Protein AF-A0A6G1ZWY7-F1 (afdb_monomer_lite)

Sequence (158 aa):
MNMLIIELLDDQIRRVWMNGSYCLFGRFFITFFSTYMRREVTVVLDFIKDDKEKIGDNLRKIRERKKLTQEKLAQIMDVDPQTVYRMESGKYSAETFLAAIYALKVDFEEVLPSRYKHLNEKKNKKDEVIYEIEQLPESKQKFVWDTASVAVDYIKAK

Structure (mmCIF, N/CA/C/O backbone):
data_AF-A0A6G1ZWY7-F1
#
_entry.id   AF-A0A6G1ZWY7-F1
#
loop_
_atom_site.group_PDB
_atom_site.id
_atom_site.type_symbol
_atom_site.label_atom_id
_atom_site.label_alt_id
_atom_site.label_comp_id
_atom_site.label_asym_id
_atom_site.label_entity_id
_atom_site.label_seq_id
_atom_site.pdbx_PDB_ins_code
_atom_site.Cartn_x
_atom_site.Cartn_y
_atom_site.Cartn_z
_atom_site.occupancy
_atom_site.B_iso_or_equiv
_atom_site.auth_seq_id
_atom_site.auth_comp_id
_atom_site.auth_asym_id
_atom_site.auth_atom_id
_atom_site.pdbx_PDB_model_num
ATOM 1 N N . MET A 1 1 ? -12.142 -2.028 -15.615 1.00 42.69 1 MET A N 1
ATOM 2 C CA . MET A 1 1 ? -10.812 -2.663 -15.519 1.00 42.69 1 MET A CA 1
ATOM 3 C C . MET A 1 1 ? -10.621 -3.204 -14.102 1.00 42.69 1 MET A C 1
ATOM 5 O O . MET A 1 1 ? -9.720 -2.769 -13.415 1.00 42.69 1 MET A O 1
ATOM 9 N N . ASN A 1 2 ? -11.535 -4.063 -13.622 1.00 41.28 2 ASN A N 1
ATOM 10 C CA . ASN A 1 2 ? -11.512 -4.508 -12.219 1.00 41.28 2 ASN A CA 1
ATOM 11 C C . ASN A 1 2 ? -12.224 -5.863 -11.980 1.00 41.28 2 ASN A C 1
ATOM 13 O O . ASN A 1 2 ? -12.953 -6.053 -11.018 1.00 41.28 2 ASN A O 1
ATOM 17 N N . MET A 1 3 ? -12.075 -6.801 -12.920 1.00 26.58 3 MET A N 1
ATOM 18 C CA . MET A 1 3 ? -12.634 -8.166 -12.801 1.00 26.58 3 MET A CA 1
ATOM 19 C C . MET A 1 3 ? -11.826 -9.174 -13.633 1.00 26.58 3 MET A C 1
ATOM 21 O O . MET A 1 3 ? -11.591 -10.297 -13.212 1.00 26.58 3 MET A O 1
ATOM 25 N N . LEU A 1 4 ? -11.266 -8.714 -14.757 1.00 38.34 4 LEU A N 1
ATOM 26 C CA . LEU A 1 4 ? -10.483 -9.538 -15.683 1.00 38.34 4 LEU A CA 1
ATOM 27 C C . LEU A 1 4 ? -9.104 -9.980 -15.169 1.00 38.34 4 LEU A C 1
ATOM 29 O O . LEU A 1 4 ? -8.615 -11.005 -15.620 1.00 38.34 4 LEU A O 1
ATOM 33 N N . ILE A 1 5 ? -8.465 -9.258 -14.242 1.00 41.62 5 ILE A N 1
ATOM 34 C CA . ILE A 1 5 ? -7.089 -9.592 -13.815 1.00 41.62 5 ILE A CA 1
ATOM 35 C C . ILE A 1 5 ? -7.066 -10.749 -12.800 1.00 41.62 5 ILE A C 1
ATOM 37 O O . ILE A 1 5 ? -6.140 -11.554 -12.819 1.00 41.62 5 ILE A O 1
ATOM 41 N N . ILE A 1 6 ? -8.104 -10.894 -11.968 1.00 40.09 6 ILE A N 1
ATOM 42 C CA . ILE A 1 6 ? -8.201 -12.010 -11.010 1.00 40.09 6 ILE A CA 1
ATOM 43 C C . ILE A 1 6 ? -8.736 -13.273 -11.700 1.00 40.09 6 ILE A C 1
ATOM 45 O O . ILE A 1 6 ? -8.212 -14.357 -11.456 1.00 40.09 6 ILE A O 1
ATOM 49 N N . GLU A 1 7 ? -9.685 -13.146 -12.637 1.00 39.34 7 GLU A N 1
ATOM 50 C CA . GLU A 1 7 ? -10.141 -14.290 -13.441 1.00 39.34 7 GLU A CA 1
ATOM 51 C C . GLU A 1 7 ? -9.046 -14.809 -14.385 1.00 39.34 7 GLU A C 1
ATOM 53 O O . GLU A 1 7 ? -8.885 -16.018 -14.500 1.00 39.34 7 GLU A O 1
ATOM 58 N N . LEU A 1 8 ? -8.210 -13.944 -14.978 1.00 42.62 8 LEU A N 1
ATOM 59 C CA . LEU A 1 8 ? -7.068 -14.394 -15.791 1.00 42.62 8 LEU A CA 1
ATOM 60 C C . LEU A 1 8 ? -5.977 -15.095 -14.971 1.00 42.62 8 LEU A C 1
ATOM 62 O O . LEU A 1 8 ? -5.315 -15.985 -15.509 1.00 42.62 8 LEU A O 1
ATOM 66 N N . LEU A 1 9 ? -5.793 -14.741 -13.693 1.00 40.62 9 LEU A N 1
ATOM 67 C CA . LEU A 1 9 ? -4.872 -15.471 -12.821 1.00 40.62 9 LEU A CA 1
ATOM 68 C C . LEU A 1 9 ? -5.441 -16.838 -12.415 1.00 40.62 9 LEU A C 1
ATOM 70 O O . LEU A 1 9 ? -4.703 -17.818 -12.456 1.00 40.62 9 LEU A O 1
ATOM 74 N N . ASP A 1 10 ? -6.734 -16.944 -12.091 1.00 43.75 10 ASP A N 1
ATOM 75 C CA . ASP A 1 10 ? -7.320 -18.218 -11.645 1.00 43.75 10 ASP A CA 1
ATOM 76 C C . ASP A 1 10 ? -7.505 -19.216 -12.811 1.00 43.75 10 ASP A C 1
ATOM 78 O O . ASP A 1 10 ? -7.266 -20.413 -12.644 1.00 43.75 10 ASP A O 1
ATOM 82 N N . ASP A 1 11 ? -7.809 -18.746 -14.029 1.00 40.44 11 ASP A N 1
ATOM 83 C CA . ASP A 1 11 ? -8.013 -19.610 -15.206 1.00 40.44 11 ASP A CA 1
ATOM 84 C C . ASP A 1 11 ? -6.715 -20.122 -15.845 1.00 40.44 11 ASP A C 1
ATOM 86 O O . ASP A 1 11 ? -6.691 -21.211 -16.429 1.00 40.44 11 ASP A O 1
ATOM 90 N N . GLN A 1 12 ? -5.625 -19.353 -15.761 1.00 46.00 12 GLN A N 1
ATOM 91 C CA . GLN A 1 12 ? -4.298 -19.800 -16.203 1.00 46.00 12 GLN A CA 1
ATOM 92 C C . GLN A 1 12 ? -3.697 -20.780 -15.184 1.00 46.00 12 GLN A C 1
ATOM 94 O O . GLN A 1 12 ? -3.094 -21.779 -15.572 1.00 46.00 12 GLN A O 1
ATOM 99 N N . ILE A 1 13 ? -3.935 -20.563 -13.884 1.00 45.50 13 ILE A N 1
ATOM 100 C CA . ILE A 1 13 ? -3.476 -21.460 -12.814 1.00 45.50 13 ILE A CA 1
ATOM 101 C C . ILE A 1 13 ? -4.283 -22.774 -12.800 1.00 45.50 13 ILE A C 1
ATOM 103 O O . ILE A 1 13 ? -3.687 -23.848 -12.688 1.00 45.50 13 ILE A O 1
ATOM 107 N N . ARG A 1 14 ? -5.611 -22.736 -13.006 1.00 40.28 14 ARG A N 1
ATOM 108 C CA . ARG A 1 14 ? -6.461 -23.946 -13.079 1.00 40.28 14 ARG A CA 1
ATOM 109 C C . ARG A 1 14 ? -6.236 -24.776 -14.343 1.00 40.28 14 ARG A C 1
ATOM 111 O O . ARG A 1 14 ? -6.227 -26.005 -14.252 1.00 40.28 14 ARG A O 1
ATOM 118 N N . ARG A 1 15 ? -6.011 -24.152 -15.511 1.00 42.62 15 ARG A N 1
ATOM 119 C CA . ARG A 1 15 ? -5.737 -24.889 -16.765 1.00 42.62 15 ARG A CA 1
ATOM 120 C C . ARG A 1 15 ? -4.397 -25.619 -16.763 1.00 42.62 15 ARG A C 1
ATOM 122 O O . ARG A 1 15 ? -4.288 -26.660 -17.403 1.00 42.62 15 ARG A O 1
ATOM 129 N N . VAL A 1 16 ? -3.415 -25.130 -16.008 1.00 48.97 16 VAL A N 1
ATOM 130 C CA . VAL A 1 16 ? -2.118 -25.803 -15.825 1.00 48.97 16 VAL A CA 1
ATOM 131 C C . VAL A 1 16 ? -2.213 -26.998 -14.860 1.00 48.97 16 VAL A C 1
ATOM 133 O O . VAL A 1 16 ? -1.407 -27.920 -14.957 1.00 48.97 16 VAL A O 1
ATOM 136 N N . TRP A 1 17 ? -3.208 -27.033 -13.965 1.00 43.16 17 TRP A N 1
ATOM 137 C CA . TRP A 1 17 ? -3.338 -28.073 -12.933 1.00 43.16 17 TRP A CA 1
ATOM 138 C C . TRP A 1 17 ? -4.285 -29.238 -13.274 1.00 43.16 17 TRP A C 1
ATOM 140 O O . TRP A 1 17 ? -4.132 -30.313 -12.699 1.00 43.16 17 TRP A O 1
ATOM 150 N N . MET A 1 18 ? -5.250 -29.067 -14.187 1.00 36.53 18 MET A N 1
ATOM 151 C CA . MET A 1 18 ? -6.346 -30.042 -14.369 1.00 36.53 18 MET A CA 1
ATOM 152 C C . MET A 1 18 ? -6.173 -31.057 -15.514 1.00 36.53 18 MET A C 1
ATOM 154 O O . MET A 1 18 ? -6.911 -32.035 -15.544 1.00 36.53 18 MET A O 1
ATOM 158 N N . ASN A 1 19 ? -5.204 -30.901 -16.424 1.00 38.88 19 ASN A N 1
ATOM 159 C CA . ASN A 1 19 ? -4.974 -31.864 -17.512 1.00 38.88 19 ASN A CA 1
ATOM 160 C C . ASN A 1 19 ? -3.556 -32.429 -17.435 1.00 38.88 19 ASN A C 1
ATOM 162 O O . ASN A 1 19 ? -2.584 -31.802 -17.850 1.00 38.88 19 ASN A O 1
ATOM 166 N N . GLY A 1 20 ? -3.460 -33.612 -16.830 1.00 50.50 20 GLY A N 1
ATOM 167 C CA . GLY A 1 20 ? -2.211 -34.285 -16.513 1.00 50.50 20 GLY A CA 1
ATOM 168 C C . GLY A 1 20 ? -1.302 -34.594 -17.706 1.00 50.50 20 GLY A C 1
ATOM 169 O O . GLY A 1 20 ? -1.725 -34.622 -18.861 1.00 50.50 20 GLY A O 1
ATOM 170 N N . SER A 1 21 ? -0.061 -34.942 -17.339 1.00 47.09 21 SER A N 1
ATOM 171 C CA . SER A 1 21 ? 1.045 -35.492 -18.152 1.00 47.09 21 SER A CA 1
ATOM 172 C C . SER A 1 21 ? 2.241 -34.569 -18.410 1.00 47.09 21 SER A C 1
ATOM 174 O O . SER A 1 21 ? 2.770 -34.573 -19.510 1.00 47.09 21 SER A O 1
ATOM 176 N N . TYR A 1 22 ? 2.763 -33.861 -17.398 1.00 45.16 22 TYR A N 1
ATOM 177 C CA . TYR A 1 22 ? 4.132 -33.307 -17.478 1.00 45.16 22 TYR A CA 1
ATOM 178 C C . TYR A 1 22 ? 4.924 -33.472 -16.175 1.00 45.16 22 TYR A C 1
ATOM 180 O O . TYR A 1 22 ? 5.527 -32.538 -15.642 1.00 45.16 22 TYR A O 1
ATOM 188 N N . CYS A 1 23 ? 4.986 -34.700 -15.664 1.00 46.22 23 CYS A N 1
ATOM 189 C CA . CYS A 1 23 ? 6.065 -35.094 -14.766 1.00 46.22 23 CYS A CA 1
ATOM 190 C C . CYS A 1 23 ? 7.333 -35.252 -15.616 1.00 46.22 23 CYS A C 1
ATOM 192 O O . CYS A 1 23 ? 7.496 -36.297 -16.228 1.00 46.22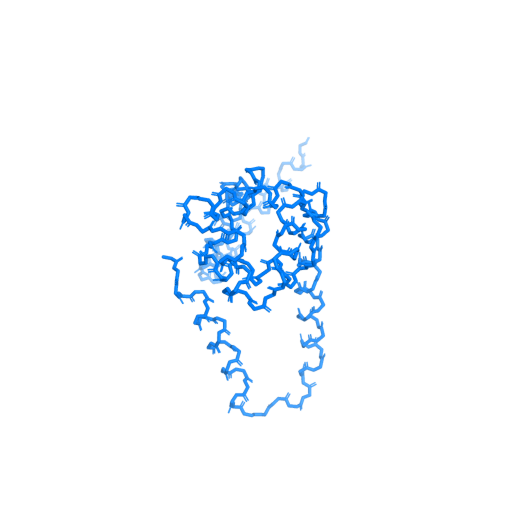 23 CYS A O 1
ATOM 194 N N . LEU A 1 24 ? 8.149 -34.191 -15.736 1.00 40.69 24 LEU A N 1
ATOM 195 C CA . LEU A 1 24 ? 9.630 -34.200 -15.847 1.00 40.69 24 LEU A CA 1
ATOM 196 C C . LEU A 1 24 ? 10.211 -32.840 -16.309 1.00 40.69 24 LEU A C 1
ATOM 198 O O . LEU A 1 24 ? 11.348 -32.539 -15.963 1.00 40.69 24 LEU A O 1
ATOM 202 N N . PHE A 1 25 ? 9.432 -31.959 -16.958 1.00 40.56 25 PHE A N 1
ATOM 203 C CA . PHE A 1 25 ? 9.848 -30.569 -17.269 1.00 40.56 25 PHE A CA 1
ATOM 204 C C . PHE A 1 25 ? 9.473 -29.541 -16.181 1.00 40.56 25 PHE A C 1
ATOM 206 O O . PHE A 1 25 ? 10.040 -28.448 -16.116 1.00 40.56 25 PHE A O 1
ATOM 213 N N . GLY A 1 26 ? 8.550 -29.893 -15.279 1.00 41.34 26 GLY A N 1
ATOM 214 C CA . GLY A 1 26 ? 7.975 -28.961 -14.303 1.00 41.34 26 GLY A CA 1
ATOM 215 C C . GLY A 1 26 ? 8.953 -28.432 -13.252 1.00 41.34 26 GLY A C 1
ATOM 216 O O . GLY A 1 26 ? 8.784 -27.318 -12.771 1.00 41.34 26 GLY A O 1
ATOM 217 N N . ARG A 1 27 ? 10.014 -29.169 -12.904 1.00 45.53 27 ARG A N 1
ATOM 218 C CA . ARG A 1 27 ? 10.911 -28.738 -11.818 1.00 45.53 27 ARG A CA 1
ATOM 219 C C . ARG A 1 27 ? 11.798 -27.560 -12.206 1.00 45.53 27 ARG A C 1
ATOM 221 O O . ARG A 1 27 ? 12.050 -26.730 -11.348 1.00 45.53 27 ARG A O 1
ATOM 228 N N . PHE A 1 28 ? 12.227 -27.469 -13.466 1.00 42.06 28 PHE A N 1
ATOM 229 C CA . PHE A 1 28 ? 13.051 -26.357 -13.955 1.00 42.06 28 PHE A CA 1
ATOM 230 C C . PHE A 1 28 ? 12.209 -25.129 -14.300 1.00 42.06 28 PHE A C 1
ATOM 232 O O . PHE A 1 28 ? 12.631 -24.012 -14.034 1.00 42.06 28 PHE A O 1
ATOM 239 N N . PHE A 1 29 ? 11.002 -25.320 -14.841 1.00 42.72 29 PHE A N 1
ATOM 240 C CA . PHE A 1 29 ? 10.117 -24.205 -15.177 1.00 42.72 29 PHE A CA 1
ATOM 241 C C . PHE A 1 29 ? 9.479 -23.594 -13.925 1.00 42.72 29 PHE A C 1
ATOM 243 O O . PHE A 1 29 ? 9.443 -22.380 -13.803 1.00 42.72 29 PHE A O 1
ATOM 250 N N . ILE A 1 30 ? 9.066 -24.398 -12.935 1.00 48.44 30 ILE A N 1
ATOM 251 C CA . ILE A 1 30 ? 8.549 -23.871 -11.660 1.00 48.44 30 ILE A CA 1
ATOM 252 C C . ILE A 1 30 ? 9.656 -23.166 -10.878 1.00 48.44 30 ILE A C 1
ATOM 254 O O . ILE A 1 30 ? 9.413 -22.099 -10.319 1.00 48.44 30 ILE A O 1
ATOM 258 N N . THR A 1 31 ? 10.879 -23.703 -10.830 1.00 45.28 31 THR A N 1
ATOM 259 C CA . THR A 1 31 ? 11.977 -22.991 -10.163 1.00 45.28 31 THR A CA 1
ATOM 260 C C . THR A 1 31 ? 12.361 -21.746 -10.942 1.00 45.28 31 THR A C 1
ATOM 262 O O . THR A 1 31 ? 12.431 -20.690 -10.335 1.00 45.28 31 THR A O 1
ATOM 265 N N . PHE A 1 32 ? 12.524 -21.798 -12.263 1.00 48.50 32 PHE A N 1
ATOM 266 C CA . PHE A 1 32 ? 12.901 -20.625 -13.051 1.00 48.50 32 PHE A CA 1
ATOM 267 C C . PHE A 1 32 ? 11.820 -19.544 -13.016 1.00 48.50 32 PHE A C 1
ATOM 269 O O . PHE A 1 32 ? 12.131 -18.408 -12.687 1.00 48.50 32 PHE A O 1
ATOM 276 N N . PHE A 1 33 ? 10.552 -19.893 -13.239 1.00 41.53 33 PHE A N 1
ATOM 277 C CA . PHE A 1 33 ? 9.431 -18.956 -13.191 1.00 41.53 33 PHE A CA 1
ATOM 278 C C . PHE A 1 33 ? 9.193 -18.445 -11.767 1.00 41.53 33 PHE A C 1
ATOM 280 O O . PHE A 1 33 ? 9.034 -17.247 -11.584 1.00 41.53 33 PHE A O 1
ATOM 287 N N . SER A 1 34 ? 9.269 -19.292 -10.729 1.00 43.12 34 SER A N 1
ATOM 288 C CA . SER A 1 34 ? 9.172 -18.804 -9.342 1.00 43.12 34 SER A CA 1
ATOM 289 C C . SER A 1 34 ? 10.365 -17.949 -8.934 1.00 43.12 34 SER A C 1
ATOM 291 O O . SER A 1 34 ? 10.171 -17.008 -8.182 1.00 43.12 34 SER A O 1
ATOM 293 N N . THR A 1 35 ? 11.577 -18.208 -9.429 1.00 44.00 35 THR A N 1
ATOM 294 C CA . THR A 1 35 ? 12.765 -17.401 -9.103 1.00 44.00 35 THR A CA 1
ATOM 295 C C . THR A 1 35 ? 12.768 -16.092 -9.890 1.00 44.00 35 THR A C 1
ATOM 297 O O . THR A 1 35 ? 13.095 -15.049 -9.332 1.00 44.00 35 THR A O 1
ATOM 300 N N . TYR A 1 36 ? 12.357 -16.125 -11.158 1.00 41.69 36 TYR A N 1
ATOM 301 C CA . TYR A 1 36 ? 12.221 -14.964 -12.037 1.00 41.69 36 TYR A CA 1
ATOM 302 C C . TYR A 1 36 ? 11.092 -14.038 -11.563 1.00 41.69 36 TYR A C 1
ATOM 304 O O . TYR A 1 36 ? 11.345 -12.866 -11.295 1.00 41.69 36 TYR A O 1
ATOM 312 N N . MET A 1 37 ? 9.896 -14.583 -11.303 1.00 40.28 37 MET A N 1
ATOM 313 C CA . MET A 1 37 ? 8.781 -13.838 -10.699 1.00 40.28 37 MET A CA 1
ATOM 314 C C . MET A 1 37 ? 9.136 -13.323 -9.301 1.00 40.28 37 MET A C 1
ATOM 316 O O . MET A 1 37 ? 8.812 -12.190 -8.959 1.00 40.28 37 MET A O 1
ATOM 320 N N . ARG A 1 38 ? 9.854 -14.112 -8.485 1.00 43.47 38 ARG A N 1
ATOM 321 C CA . ARG A 1 38 ? 10.327 -13.661 -7.167 1.00 43.47 38 ARG A CA 1
ATOM 322 C C . ARG A 1 38 ? 11.309 -12.502 -7.303 1.00 43.47 38 ARG A C 1
ATOM 324 O O . ARG A 1 38 ? 11.240 -11.588 -6.503 1.00 43.47 38 ARG A O 1
ATOM 331 N N . ARG A 1 39 ? 12.180 -12.487 -8.312 1.00 35.34 39 ARG A N 1
ATOM 332 C CA . ARG A 1 39 ? 13.179 -11.426 -8.487 1.00 35.34 39 ARG A CA 1
ATOM 333 C C . ARG A 1 39 ? 12.552 -10.078 -8.859 1.00 35.34 39 ARG A C 1
ATOM 335 O O . ARG A 1 39 ? 12.947 -9.078 -8.269 1.00 35.34 39 ARG A O 1
ATOM 342 N N . GLU A 1 40 ? 11.567 -10.039 -9.755 1.00 42.88 40 GLU A N 1
ATOM 343 C CA . GLU A 1 40 ? 10.866 -8.783 -10.083 1.00 42.88 40 GLU A CA 1
ATOM 344 C C . GLU A 1 40 ? 10.015 -8.269 -8.912 1.00 42.88 40 GLU A C 1
ATOM 346 O O . GLU A 1 40 ? 10.062 -7.085 -8.579 1.00 42.88 40 GLU A O 1
ATOM 351 N N . VAL A 1 41 ? 9.324 -9.169 -8.204 1.00 51.25 41 VAL A N 1
ATOM 352 C CA . VAL A 1 41 ? 8.533 -8.817 -7.013 1.00 51.25 41 VAL A CA 1
ATOM 353 C C . VAL A 1 41 ? 9.423 -8.337 -5.857 1.00 51.25 41 VAL A C 1
ATOM 355 O O . VAL A 1 41 ? 9.076 -7.368 -5.183 1.00 51.25 41 VAL A O 1
ATOM 358 N N . THR A 1 42 ? 10.592 -8.953 -5.640 1.00 46.56 42 THR A N 1
ATOM 359 C CA . THR A 1 42 ? 11.539 -8.537 -4.590 1.00 46.56 42 THR A CA 1
ATOM 360 C C . THR A 1 42 ? 12.084 -7.132 -4.836 1.00 46.56 42 THR A C 1
ATOM 362 O O . THR A 1 42 ? 12.143 -6.345 -3.897 1.00 46.56 42 THR A O 1
ATOM 365 N N . VAL A 1 43 ? 12.422 -6.775 -6.082 1.00 50.62 43 VAL A N 1
ATOM 366 C CA . VAL A 1 43 ? 12.928 -5.427 -6.405 1.00 50.62 43 VAL A CA 1
ATOM 367 C C . VAL A 1 43 ? 11.878 -4.360 -6.098 1.00 50.62 43 VAL A C 1
ATOM 369 O O . VAL A 1 43 ? 12.206 -3.334 -5.50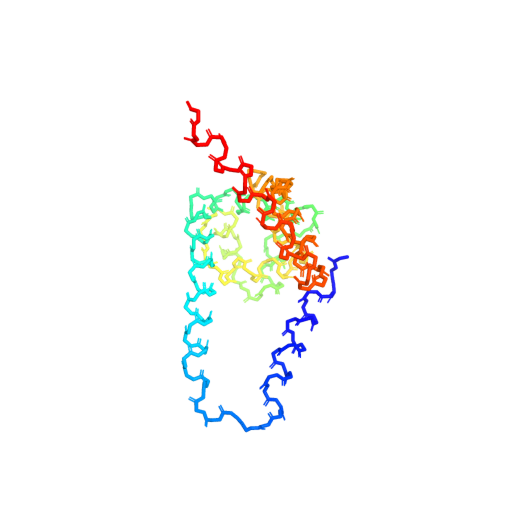7 1.00 50.62 43 VAL A O 1
ATOM 372 N N . VAL A 1 44 ? 10.608 -4.615 -6.428 1.00 55.12 44 VAL A N 1
ATOM 373 C CA . VAL A 1 44 ? 9.500 -3.700 -6.113 1.00 55.12 44 VAL A CA 1
ATOM 374 C C . VAL A 1 44 ? 9.292 -3.578 -4.598 1.00 55.12 44 VAL A C 1
ATOM 376 O O . VAL A 1 44 ? 9.127 -2.471 -4.088 1.00 55.12 44 VAL A O 1
ATOM 379 N N . LEU A 1 45 ? 9.348 -4.689 -3.857 1.00 56.31 45 LEU A N 1
ATOM 380 C CA . LEU A 1 45 ? 9.168 -4.698 -2.400 1.00 56.31 45 LEU A CA 1
ATOM 381 C C . LEU A 1 45 ? 10.312 -4.003 -1.645 1.00 56.31 45 LEU A C 1
ATOM 383 O O . LEU A 1 45 ? 10.044 -3.294 -0.672 1.00 56.31 45 LEU A O 1
ATOM 387 N N . ASP A 1 46 ? 11.556 -4.151 -2.103 1.00 56.00 46 ASP A N 1
ATOM 388 C CA . ASP A 1 46 ? 12.708 -3.443 -1.535 1.00 56.00 46 ASP A CA 1
ATOM 389 C C . ASP A 1 46 ? 12.631 -1.933 -1.814 1.00 56.00 46 ASP A C 1
ATOM 391 O O . ASP A 1 46 ? 12.921 -1.132 -0.927 1.00 56.00 46 ASP A O 1
ATOM 395 N N . PHE A 1 47 ? 12.131 -1.527 -2.987 1.00 56.00 47 PHE A N 1
ATOM 396 C CA . PHE A 1 47 ? 11.926 -0.113 -3.343 1.00 56.00 47 PHE A CA 1
ATOM 397 C C . PHE A 1 47 ? 10.761 0.553 -2.588 1.00 56.00 47 PHE A C 1
ATOM 399 O O . PHE A 1 47 ? 10.698 1.777 -2.477 1.00 56.00 47 PHE A O 1
ATOM 406 N N . ILE A 1 48 ? 9.815 -0.244 -2.085 1.00 62.50 48 ILE A N 1
ATOM 407 C CA . ILE A 1 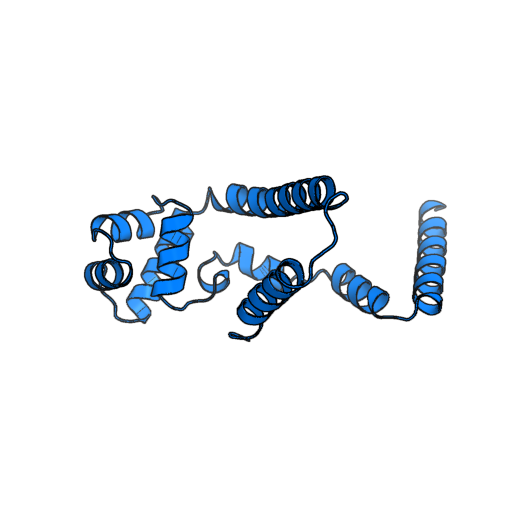48 ? 8.676 0.203 -1.267 1.00 62.50 48 ILE A CA 1
ATOM 408 C C . ILE A 1 48 ? 9.076 0.392 0.206 1.00 62.50 48 ILE A C 1
ATOM 410 O O . ILE A 1 48 ? 8.397 1.098 0.959 1.00 62.50 48 ILE A O 1
ATOM 414 N N . LYS A 1 49 ? 10.184 -0.223 0.634 1.00 64.94 49 LYS A N 1
ATOM 415 C CA . LYS A 1 49 ? 10.595 -0.281 2.040 1.00 64.94 49 LYS A CA 1
ATOM 416 C C . LYS A 1 49 ? 10.805 1.102 2.661 1.00 64.94 49 LYS A C 1
ATOM 418 O O . LYS A 1 49 ? 10.390 1.302 3.802 1.00 64.94 49 LYS A O 1
ATOM 423 N N . ASP A 1 50 ? 11.337 2.049 1.892 1.00 69.62 50 ASP A N 1
ATOM 424 C CA . ASP A 1 50 ? 11.625 3.418 2.347 1.00 69.62 50 ASP A CA 1
ATOM 425 C C . ASP A 1 50 ? 10.384 4.324 2.393 1.00 69.62 50 ASP A C 1
ATOM 427 O O . ASP A 1 50 ? 10.444 5.468 2.839 1.00 69.62 50 ASP A O 1
ATOM 431 N N . ASP A 1 51 ? 9.227 3.824 1.957 1.00 86.88 51 ASP A N 1
ATOM 432 C CA . ASP A 1 51 ? 8.024 4.632 1.778 1.00 86.88 51 ASP A CA 1
ATOM 433 C C . ASP A 1 51 ? 6.770 4.046 2.416 1.00 86.88 51 ASP A C 1
ATOM 435 O O . ASP A 1 51 ? 5.658 4.534 2.184 1.00 86.88 51 ASP A O 1
ATOM 439 N N . LYS A 1 52 ? 6.953 3.053 3.289 1.00 89.94 52 LYS A N 1
ATOM 440 C CA . LYS A 1 52 ? 5.870 2.460 4.075 1.00 89.94 52 LYS A CA 1
ATOM 441 C C . LYS A 1 52 ? 5.055 3.498 4.839 1.00 89.94 52 LYS A C 1
ATOM 443 O O . LYS A 1 52 ? 3.840 3.369 4.903 1.00 89.94 52 LYS A O 1
ATOM 448 N N . GLU A 1 53 ? 5.682 4.543 5.378 1.00 92.31 53 GLU A N 1
ATOM 449 C CA . GLU A 1 53 ? 4.958 5.611 6.082 1.00 92.31 53 GLU A CA 1
ATOM 450 C C . GLU A 1 53 ? 4.003 6.371 5.152 1.00 92.31 53 GLU A C 1
ATOM 452 O O . GLU A 1 53 ? 2.844 6.585 5.497 1.00 92.31 53 GLU A O 1
ATOM 457 N N . LYS A 1 54 ? 4.443 6.713 3.934 1.00 92.81 54 LYS A N 1
ATOM 458 C CA . LYS A 1 54 ? 3.593 7.403 2.947 1.00 92.81 54 LYS A CA 1
ATOM 459 C C . LYS A 1 54 ? 2.469 6.504 2.443 1.00 92.81 54 LYS A C 1
ATOM 461 O O . LYS A 1 54 ? 1.361 6.975 2.209 1.00 92.81 54 LYS A O 1
ATOM 466 N N . ILE A 1 55 ? 2.754 5.217 2.261 1.00 93.31 55 ILE A N 1
ATOM 467 C CA . ILE A 1 55 ? 1.754 4.222 1.866 1.00 93.31 55 ILE A CA 1
ATOM 468 C C . ILE A 1 55 ? 0.720 4.033 2.986 1.00 93.31 55 ILE A C 1
ATOM 470 O O . ILE A 1 55 ? -0.479 4.031 2.713 1.00 93.31 55 ILE A O 1
ATOM 474 N N . GLY A 1 56 ? 1.165 3.952 4.243 1.00 94.94 56 GLY A N 1
ATOM 475 C CA . GLY A 1 56 ? 0.297 3.910 5.421 1.00 94.94 56 GLY A CA 1
ATOM 476 C C . GLY A 1 56 ? -0.602 5.145 5.534 1.00 94.94 56 GLY A C 1
ATOM 477 O O . GLY A 1 56 ? -1.812 5.013 5.721 1.00 94.94 56 GLY A O 1
ATOM 478 N N . ASP A 1 57 ? -0.053 6.340 5.319 1.00 95.62 57 ASP A N 1
ATOM 479 C CA . ASP A 1 57 ? -0.828 7.585 5.301 1.00 95.62 57 ASP A CA 1
ATOM 480 C C . ASP A 1 57 ? -1.842 7.629 4.139 1.00 95.62 57 ASP A C 1
ATOM 482 O O . ASP A 1 57 ? -2.981 8.073 4.299 1.00 95.62 57 ASP A O 1
ATOM 486 N N . ASN A 1 58 ? -1.488 7.095 2.967 1.00 95.50 58 ASN A N 1
ATOM 487 C CA . ASN A 1 58 ? -2.432 6.959 1.859 1.00 95.50 58 ASN A CA 1
ATOM 488 C C . ASN A 1 58 ? -3.581 5.996 2.192 1.00 95.50 58 ASN A C 1
ATOM 490 O O . ASN A 1 58 ? -4.738 6.328 1.918 1.00 95.50 58 ASN A O 1
ATOM 494 N N . LEU A 1 59 ? -3.291 4.848 2.819 1.00 96.06 59 LEU A N 1
ATOM 495 C CA . LEU A 1 59 ? -4.316 3.922 3.316 1.00 96.06 59 LEU A CA 1
ATOM 496 C C . LEU A 1 59 ? -5.255 4.610 4.305 1.00 96.06 59 LEU A C 1
ATOM 498 O O . LEU A 1 59 ? -6.473 4.499 4.157 1.00 96.06 59 LEU A O 1
ATOM 502 N N . ARG A 1 60 ? -4.705 5.383 5.249 1.00 97.56 60 ARG A N 1
ATOM 503 C CA . ARG A 1 60 ? -5.488 6.185 6.194 1.00 97.56 60 ARG A CA 1
ATOM 504 C C . ARG A 1 60 ? -6.446 7.121 5.468 1.00 97.56 60 ARG A C 1
ATOM 506 O O . ARG A 1 60 ? -7.648 7.105 5.726 1.00 97.56 60 ARG A O 1
ATOM 513 N N . LYS A 1 61 ? -5.935 7.903 4.515 1.00 97.00 61 LYS A N 1
ATOM 514 C CA . LYS A 1 61 ? -6.747 8.838 3.724 1.00 97.00 61 LYS A CA 1
ATOM 515 C C . LYS A 1 61 ? -7.842 8.115 2.941 1.00 97.00 61 LYS A C 1
ATOM 517 O O . LYS A 1 61 ? -8.961 8.614 2.859 1.00 97.00 61 LYS A O 1
ATOM 522 N N . ILE A 1 62 ? -7.551 6.951 2.356 1.00 96.88 62 ILE A N 1
ATOM 523 C CA . ILE A 1 62 ? -8.549 6.127 1.652 1.00 96.88 62 ILE A CA 1
ATOM 524 C C . ILE A 1 62 ? -9.627 5.642 2.627 1.00 96.88 62 ILE A C 1
ATOM 526 O O . ILE A 1 62 ? -10.816 5.802 2.341 1.00 96.88 62 ILE A O 1
ATOM 530 N N . ARG A 1 63 ? -9.232 5.101 3.786 1.00 97.50 63 ARG A N 1
ATOM 531 C CA . ARG A 1 63 ? -10.149 4.651 4.841 1.00 97.50 63 ARG A CA 1
ATOM 532 C C . ARG A 1 63 ? -11.080 5.781 5.285 1.00 97.50 63 ARG A C 1
ATOM 534 O O . ARG A 1 63 ? -12.296 5.592 5.331 1.00 97.50 63 ARG A O 1
ATOM 541 N N . GLU A 1 64 ? -10.524 6.955 5.576 1.00 97.62 64 GLU A N 1
ATOM 542 C CA . GLU A 1 64 ? -11.278 8.134 6.013 1.00 97.62 64 GLU A CA 1
ATOM 543 C C . GLU A 1 64 ? -12.247 8.627 4.928 1.00 97.62 64 GLU A C 1
ATOM 545 O O . GLU A 1 64 ? -13.408 8.905 5.229 1.00 97.62 64 GLU A O 1
ATOM 550 N N . ARG A 1 65 ? -11.841 8.633 3.647 1.00 97.31 65 ARG A N 1
ATOM 551 C CA . ARG A 1 65 ? -12.750 8.934 2.520 1.00 97.31 65 ARG A CA 1
ATOM 552 C C . ARG A 1 65 ? -13.911 7.945 2.420 1.00 97.31 65 ARG A C 1
ATOM 554 O O . ARG A 1 65 ? -15.018 8.340 2.062 1.00 97.31 65 ARG A O 1
ATOM 561 N N . LYS A 1 66 ? -13.681 6.676 2.773 1.00 96.38 66 LYS A N 1
ATOM 562 C CA . LYS A 1 66 ? -14.722 5.639 2.869 1.00 96.38 66 LYS A CA 1
ATOM 563 C C . LYS A 1 66 ? -15.524 5.702 4.178 1.00 96.38 66 LYS A C 1
ATOM 565 O O . LYS A 1 66 ? -16.384 4.853 4.392 1.00 96.38 66 LYS A O 1
ATOM 570 N N . LYS A 1 67 ? -15.289 6.713 5.027 1.00 97.50 67 LYS A N 1
ATOM 571 C CA . LYS A 1 67 ? -15.971 6.950 6.312 1.00 97.50 67 LYS A CA 1
ATOM 572 C C . LYS A 1 67 ? -15.859 5.777 7.293 1.00 97.50 67 LYS A C 1
ATOM 574 O O . LYS A 1 67 ? -16.767 5.532 8.083 1.00 97.50 67 LYS A O 1
ATOM 579 N N . LEU A 1 68 ? -14.747 5.046 7.244 1.00 96.94 68 LEU A N 1
ATOM 580 C CA . LEU A 1 68 ? -14.466 3.944 8.163 1.00 96.94 68 LEU A CA 1
ATOM 581 C C . LEU A 1 68 ? -13.590 4.429 9.319 1.00 96.94 68 LEU A C 1
ATOM 583 O O . LEU A 1 68 ? -12.637 5.172 9.094 1.00 96.94 68 LEU A O 1
ATOM 587 N N . THR A 1 69 ? -13.866 3.981 10.544 1.00 98.00 69 THR A N 1
ATOM 588 C CA . THR A 1 69 ? -12.940 4.151 11.679 1.00 98.00 69 THR A CA 1
ATOM 589 C C . THR A 1 69 ? -11.842 3.084 11.638 1.00 98.00 69 THR A C 1
ATOM 591 O O . THR A 1 69 ? -11.953 2.108 10.887 1.00 98.00 69 THR A O 1
ATOM 594 N N . GLN A 1 70 ? -10.776 3.255 12.426 1.00 97.69 70 GLN A N 1
ATOM 595 C CA . GLN A 1 70 ? -9.716 2.245 12.517 1.00 97.69 70 GLN A CA 1
ATOM 596 C C . GLN A 1 70 ? -10.263 0.925 13.073 1.00 97.69 70 GLN A C 1
ATOM 598 O O . GLN A 1 70 ? -9.971 -0.132 12.526 1.00 97.69 70 GLN A O 1
ATOM 603 N N . GLU A 1 71 ? -11.138 0.988 14.076 1.00 97.81 71 GLU A N 1
ATOM 604 C CA . GLU A 1 71 ? -11.807 -0.171 14.674 1.00 97.81 71 GLU A CA 1
ATOM 605 C C . GLU A 1 71 ? -12.691 -0.876 13.650 1.00 97.81 71 GLU A C 1
ATOM 607 O O . GLU A 1 71 ? -12.709 -2.103 13.582 1.00 97.81 71 GLU A O 1
ATOM 612 N N . LYS A 1 72 ? -13.407 -0.113 12.812 1.00 97.94 72 LYS A N 1
ATOM 613 C CA . LYS A 1 72 ? -14.265 -0.718 11.797 1.00 97.94 72 LYS A CA 1
ATOM 614 C C . LYS A 1 72 ? -13.455 -1.421 10.714 1.00 97.94 72 LYS A C 1
ATOM 616 O O . LYS A 1 72 ? -13.850 -2.500 10.283 1.00 97.94 72 LYS A O 1
ATOM 621 N N . LEU A 1 73 ? -12.332 -0.841 10.287 1.00 97.31 73 LEU A N 1
ATOM 622 C CA . LEU A 1 73 ? -11.423 -1.508 9.356 1.00 97.31 73 LEU A CA 1
ATOM 623 C C . LEU A 1 73 ? -10.791 -2.753 9.995 1.00 97.31 73 LEU A C 1
ATOM 625 O O . LEU A 1 73 ? -10.739 -3.796 9.352 1.00 97.31 73 LEU A O 1
ATOM 629 N N . ALA A 1 74 ? -10.393 -2.669 11.264 1.00 97.25 74 ALA A N 1
ATOM 630 C CA . ALA A 1 74 ? -9.827 -3.787 12.012 1.00 97.25 74 AL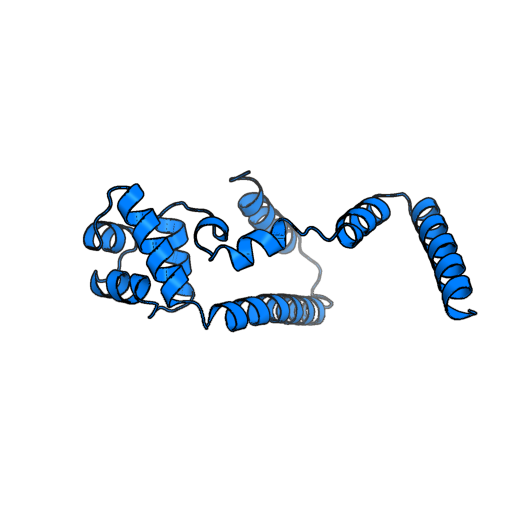A A CA 1
ATOM 631 C C . ALA A 1 74 ? -10.811 -4.963 12.112 1.00 97.25 74 ALA A C 1
ATOM 633 O O . ALA A 1 74 ? -10.432 -6.096 11.844 1.00 97.25 74 ALA A O 1
ATOM 634 N N . GLN A 1 75 ? -12.095 -4.683 12.369 1.00 97.06 75 GLN A N 1
ATOM 635 C CA . GLN A 1 75 ? -13.164 -5.688 12.327 1.00 97.06 75 GLN A CA 1
ATOM 636 C C . GLN A 1 75 ? -13.324 -6.334 10.945 1.00 97.06 75 GLN A C 1
ATOM 638 O O . GLN A 1 75 ? -13.553 -7.533 10.860 1.00 97.06 75 GLN A O 1
ATOM 643 N N . ILE A 1 76 ? -13.235 -5.555 9.860 1.00 96.25 76 ILE A N 1
ATOM 644 C CA . ILE A 1 76 ? -13.346 -6.090 8.489 1.00 96.25 76 ILE A CA 1
ATOM 645 C C . ILE A 1 76 ? -12.149 -6.990 8.160 1.00 96.25 76 ILE A C 1
ATOM 647 O O . ILE A 1 76 ? -12.301 -7.984 7.458 1.00 96.25 76 ILE A O 1
ATOM 651 N N . MET A 1 77 ? -10.967 -6.626 8.654 1.00 93.88 77 MET A N 1
ATOM 652 C CA . MET A 1 77 ? -9.723 -7.368 8.459 1.00 93.88 77 MET A CA 1
ATOM 653 C C . MET A 1 77 ? -9.541 -8.534 9.444 1.00 93.88 77 MET A C 1
ATOM 655 O O . MET A 1 77 ? -8.590 -9.289 9.275 1.00 93.88 77 MET A O 1
ATOM 659 N N . ASP A 1 78 ? -10.411 -8.661 10.450 1.00 94.88 78 ASP A N 1
ATOM 660 C CA . ASP A 1 78 ? -10.280 -9.590 11.581 1.00 94.88 78 ASP A CA 1
ATOM 661 C C . ASP A 1 78 ? -8.923 -9.475 12.309 1.00 94.88 78 ASP A C 1
ATOM 663 O O . ASP A 1 78 ? -8.192 -10.442 12.516 1.00 94.88 78 ASP A O 1
ATOM 667 N N . VAL A 1 79 ? -8.546 -8.242 12.667 1.00 94.00 79 VAL A N 1
ATOM 668 C CA . VAL A 1 79 ? -7.302 -7.930 13.392 1.00 94.00 79 VAL A CA 1
ATOM 669 C C . VAL A 1 79 ? -7.552 -6.989 14.567 1.00 94.00 79 VAL A C 1
ATOM 671 O O . VAL A 1 79 ? -8.583 -6.325 14.658 1.00 94.00 79 VAL A O 1
ATOM 674 N N . ASP A 1 80 ? -6.565 -6.877 15.455 1.00 96.38 80 ASP A N 1
ATOM 675 C CA . ASP A 1 80 ? -6.580 -5.880 16.526 1.00 96.38 80 ASP A CA 1
ATOM 676 C C . ASP A 1 80 ? -6.541 -4.436 15.960 1.00 96.38 80 ASP A C 1
ATOM 678 O O . ASP A 1 80 ? -5.768 -4.182 15.026 1.00 96.38 80 ASP A O 1
ATOM 682 N N . PRO A 1 81 ? -7.300 -3.464 16.511 1.00 95.44 81 PRO A N 1
ATOM 683 C CA . PRO A 1 81 ? -7.254 -2.059 16.082 1.00 95.44 81 PRO A CA 1
ATOM 684 C C . PRO A 1 81 ? -5.845 -1.447 16.060 1.00 95.44 81 PRO A C 1
ATOM 686 O O . PRO A 1 81 ? -5.525 -0.649 15.173 1.00 95.44 81 PRO A O 1
ATOM 689 N N . GLN A 1 82 ? -4.959 -1.876 16.964 1.00 96.50 82 GLN A N 1
ATOM 690 C CA . GLN A 1 82 ? -3.557 -1.465 16.993 1.00 96.50 82 GLN A CA 1
ATOM 691 C C . GLN A 1 82 ? -2.811 -1.874 15.717 1.00 96.50 82 GLN A C 1
ATOM 693 O O . GLN A 1 82 ? -1.878 -1.185 15.301 1.00 96.50 82 GLN A O 1
ATOM 698 N N . THR A 1 83 ? -3.211 -2.968 15.065 1.00 95.50 83 THR A N 1
ATOM 699 C CA . THR A 1 83 ? -2.655 -3.399 13.774 1.00 95.50 83 THR A CA 1
ATOM 700 C C . THR A 1 83 ? -2.941 -2.366 12.691 1.00 95.50 83 THR A C 1
ATOM 702 O O . THR A 1 83 ? -2.033 -2.005 11.944 1.00 95.50 83 THR A O 1
ATOM 705 N N . VAL A 1 84 ? -4.162 -1.822 12.650 1.00 97.19 84 VAL A N 1
ATOM 706 C CA . VAL A 1 84 ? -4.536 -0.765 11.697 1.00 97.19 84 VAL A CA 1
ATOM 707 C C . VAL A 1 84 ? -3.759 0.518 11.984 1.00 97.19 84 VAL A C 1
ATOM 709 O O . VAL A 1 84 ? -3.197 1.108 11.066 1.00 97.19 84 VAL A O 1
ATOM 712 N N . TYR A 1 85 ? -3.629 0.912 13.253 1.00 97.12 85 TYR A N 1
ATOM 713 C CA . TYR A 1 85 ? -2.811 2.069 13.634 1.00 97.12 85 TYR A CA 1
ATOM 714 C C . TYR A 1 85 ? -1.337 1.917 13.210 1.00 97.12 85 TYR A C 1
ATOM 716 O O . TYR A 1 85 ? -0.737 2.820 12.617 1.00 97.12 85 TYR A O 1
ATOM 724 N N . ARG A 1 86 ? -0.731 0.757 13.494 1.00 96.38 86 ARG A N 1
ATOM 725 C CA . ARG A 1 86 ? 0.656 0.456 13.101 1.00 96.38 86 ARG A CA 1
ATOM 726 C C . ARG A 1 86 ? 0.804 0.452 11.586 1.00 96.38 86 ARG A C 1
ATOM 728 O O . ARG A 1 86 ? 1.787 0.972 11.068 1.00 96.38 86 ARG A O 1
ATOM 735 N N . MET A 1 87 ? -0.189 -0.069 10.879 1.00 95.38 87 MET A N 1
ATOM 736 C CA . MET A 1 87 ? -0.211 -0.052 9.427 1.00 95.38 87 MET A CA 1
ATOM 737 C C . MET A 1 87 ? -0.234 1.372 8.865 1.00 95.38 87 MET A C 1
ATOM 739 O O . MET A 1 87 ? 0.602 1.722 8.035 1.00 95.38 87 MET A O 1
ATOM 743 N N . GLU A 1 88 ? -1.129 2.221 9.362 1.00 95.75 88 GLU A N 1
ATOM 744 C CA . GLU A 1 88 ? -1.243 3.615 8.917 1.00 95.75 88 GLU A CA 1
ATOM 745 C C . GLU A 1 88 ? -0.006 4.461 9.257 1.00 95.75 88 GLU A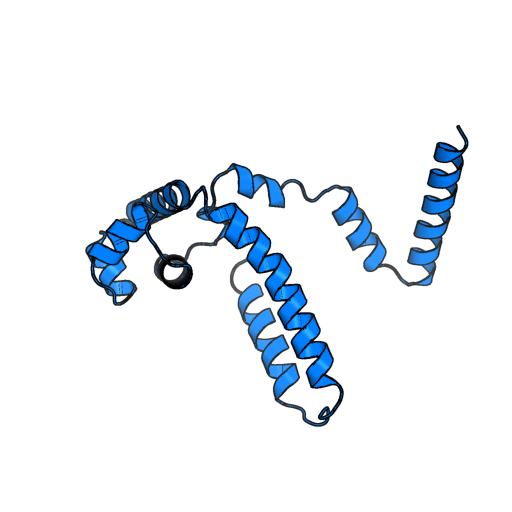 C 1
ATOM 747 O O . GLU A 1 88 ? 0.223 5.492 8.636 1.00 95.75 88 GLU A O 1
ATOM 752 N N . SER A 1 89 ? 0.829 3.998 10.190 1.00 94.19 89 SER A N 1
ATOM 753 C CA . SER A 1 89 ? 2.121 4.602 10.543 1.00 94.19 89 SER A CA 1
ATOM 754 C C . SER A 1 89 ? 3.333 3.920 9.889 1.00 94.19 89 SER A C 1
ATOM 756 O O . SER A 1 89 ? 4.464 4.146 10.309 1.00 94.19 89 SER A O 1
ATOM 758 N N . GLY A 1 90 ? 3.134 3.064 8.882 1.00 92.56 90 GLY A N 1
ATOM 759 C CA . GLY A 1 90 ? 4.233 2.437 8.134 1.00 92.56 90 GLY A CA 1
ATOM 760 C C . GLY A 1 90 ? 4.830 1.173 8.765 1.00 92.56 90 GLY A C 1
ATOM 761 O O . GLY A 1 90 ? 5.759 0.575 8.220 1.00 92.56 90 GLY A O 1
ATOM 762 N N . LYS A 1 91 ? 4.300 0.717 9.902 1.00 93.38 91 LYS A N 1
ATOM 763 C CA . LYS A 1 91 ? 4.797 -0.436 10.668 1.00 93.38 91 LYS A CA 1
ATOM 764 C C . LYS A 1 91 ? 3.943 -1.678 10.412 1.00 93.38 91 LYS A C 1
ATOM 766 O O . LYS A 1 91 ? 3.223 -2.135 11.296 1.00 93.38 91 LYS A O 1
ATOM 771 N N . TYR A 1 92 ? 4.047 -2.238 9.210 1.00 90.38 92 TYR A N 1
ATOM 772 C CA . TYR A 1 92 ? 3.272 -3.409 8.785 1.00 90.38 92 TYR A CA 1
ATOM 773 C C . TYR A 1 92 ? 4.077 -4.402 7.937 1.00 90.38 92 TYR A C 1
ATOM 775 O O . TYR A 1 92 ? 5.097 -4.052 7.321 1.00 90.38 92 TYR A O 1
ATOM 783 N N . SER A 1 93 ? 3.599 -5.648 7.904 1.00 87.19 93 SER A N 1
ATOM 784 C CA . SER A 1 93 ? 4.078 -6.694 6.997 1.00 87.19 93 SER A CA 1
ATOM 785 C C . SER A 1 93 ? 3.359 -6.622 5.644 1.00 87.19 93 SER A C 1
ATOM 787 O O . SER A 1 93 ? 2.324 -5.964 5.514 1.00 87.19 93 SER A O 1
ATOM 789 N N . ALA A 1 94 ? 3.900 -7.287 4.621 1.00 81.69 94 ALA A N 1
ATOM 790 C CA . ALA A 1 94 ? 3.283 -7.302 3.293 1.00 81.69 94 ALA A CA 1
ATOM 791 C C . ALA A 1 94 ? 1.877 -7.931 3.323 1.00 81.69 94 ALA A C 1
ATOM 793 O O . ALA A 1 94 ? 0.969 -7.455 2.650 1.00 81.69 94 ALA A O 1
ATOM 794 N N . GLU A 1 95 ? 1.674 -8.945 4.159 1.00 85.44 95 GLU A N 1
ATOM 795 C CA . GLU A 1 95 ? 0.397 -9.630 4.354 1.00 85.44 95 GLU A CA 1
ATOM 796 C C . GLU A 1 95 ? -0.658 -8.686 4.940 1.00 85.44 95 GLU A C 1
ATOM 798 O O . GLU A 1 95 ? -1.759 -8.585 4.400 1.00 85.44 95 GLU A O 1
ATOM 803 N N . THR A 1 96 ? -0.316 -7.936 5.998 1.00 88.56 96 THR A N 1
ATOM 804 C CA . THR A 1 96 ? -1.226 -6.944 6.599 1.00 88.56 96 THR A CA 1
ATOM 805 C C . THR A 1 96 ? -1.605 -5.855 5.599 1.00 88.56 96 THR A C 1
ATOM 807 O O . THR A 1 96 ? -2.759 -5.435 5.542 1.00 88.56 96 THR A O 1
ATOM 810 N N . PHE A 1 97 ? -0.640 -5.416 4.789 1.00 89.81 97 PHE A N 1
ATOM 811 C CA . PHE A 1 97 ? -0.882 -4.435 3.740 1.00 89.81 97 PHE A CA 1
ATOM 812 C C . PHE A 1 97 ? -1.876 -4.946 2.699 1.00 89.81 97 PHE A C 1
ATOM 814 O O . PHE A 1 97 ? -2.876 -4.284 2.431 1.00 89.81 97 PHE A O 1
ATOM 821 N N . LEU A 1 98 ? -1.640 -6.143 2.154 1.00 87.75 98 LEU A N 1
ATOM 822 C CA . LEU A 1 98 ? -2.531 -6.760 1.174 1.00 87.75 98 LEU A CA 1
ATOM 823 C C . LEU A 1 98 ? -3.939 -6.956 1.745 1.00 87.75 98 LEU A C 1
ATOM 825 O O . LEU A 1 98 ? -4.915 -6.612 1.082 1.00 87.75 98 LEU A O 1
ATOM 829 N N . ALA A 1 99 ? -4.058 -7.424 2.990 1.00 89.50 99 ALA A N 1
ATOM 830 C CA . ALA A 1 99 ? -5.349 -7.569 3.659 1.00 89.50 99 ALA A CA 1
ATOM 831 C C . ALA A 1 99 ? -6.123 -6.240 3.720 1.00 89.50 99 ALA A C 1
ATOM 833 O O . ALA A 1 99 ? -7.326 -6.216 3.461 1.00 89.50 99 ALA A O 1
ATOM 834 N N . ALA A 1 100 ? -5.443 -5.121 3.986 1.00 91.94 100 ALA A N 1
ATOM 835 C CA . ALA A 1 100 ? -6.074 -3.805 3.999 1.00 91.94 100 ALA A CA 1
ATOM 836 C C . ALA A 1 100 ? -6.513 -3.332 2.609 1.00 91.94 100 ALA A C 1
ATOM 838 O O . ALA A 1 100 ? -7.596 -2.763 2.487 1.00 91.94 100 ALA A O 1
ATOM 839 N N . ILE A 1 101 ? -5.720 -3.593 1.564 1.00 93.19 101 ILE A N 1
ATOM 840 C CA . ILE A 1 101 ? -6.093 -3.307 0.168 1.00 93.19 101 ILE A CA 1
ATOM 841 C C . ILE A 1 101 ? -7.398 -4.029 -0.193 1.00 93.19 101 ILE A C 1
ATOM 843 O O . ILE A 1 101 ? -8.348 -3.402 -0.668 1.00 93.19 101 ILE A O 1
ATOM 847 N N . TYR A 1 102 ? -7.482 -5.325 0.122 1.00 91.81 102 TYR A N 1
ATOM 848 C CA . TYR A 1 102 ? -8.687 -6.124 -0.103 1.00 91.81 102 TYR A CA 1
ATOM 849 C C . TYR A 1 102 ? -9.880 -5.631 0.724 1.00 91.81 102 TYR A C 1
ATOM 851 O O . TYR A 1 102 ? -10.962 -5.420 0.173 1.00 91.81 102 TYR A O 1
ATOM 859 N N . ALA A 1 103 ? -9.691 -5.394 2.025 1.00 92.94 103 ALA A N 1
ATOM 860 C CA . ALA A 1 103 ? -10.741 -4.906 2.920 1.00 92.94 103 ALA A CA 1
ATOM 861 C C . ALA A 1 103 ? -11.290 -3.541 2.481 1.00 92.94 103 ALA A C 1
ATOM 863 O O . ALA A 1 103 ? -12.499 -3.297 2.521 1.00 92.94 103 ALA A O 1
ATOM 864 N N . LEU A 1 104 ? -10.406 -2.656 2.018 1.00 93.31 104 LEU A N 1
ATOM 865 C CA . LEU A 1 104 ? -10.775 -1.344 1.512 1.00 93.31 104 LEU A CA 1
ATOM 866 C C . LEU A 1 104 ? -11.319 -1.390 0.088 1.00 93.31 104 LEU A C 1
ATOM 868 O O . LEU A 1 104 ? -11.902 -0.388 -0.314 1.00 93.31 104 LEU A O 1
ATOM 872 N N . LYS A 1 105 ? -11.199 -2.498 -0.659 1.00 93.12 105 LYS A N 1
ATOM 873 C CA . LYS A 1 105 ? -11.605 -2.605 -2.074 1.00 93.12 105 LYS A CA 1
ATOM 874 C C . LYS A 1 105 ? -11.045 -1.438 -2.888 1.00 93.12 105 LYS A C 1
ATOM 876 O O . LYS A 1 105 ? -11.799 -0.578 -3.357 1.00 93.12 105 LYS A O 1
ATOM 881 N N . VAL A 1 106 ? -9.724 -1.341 -2.911 1.00 89.06 106 VAL A N 1
ATOM 882 C CA . VAL A 1 106 ? -8.979 -0.288 -3.604 1.00 89.06 106 VAL A CA 1
ATOM 883 C C . VAL A 1 106 ? -7.894 -0.925 -4.458 1.00 89.06 106 VAL A C 1
ATOM 885 O O . VAL A 1 106 ? -7.369 -1.973 -4.087 1.00 89.06 106 VAL A O 1
ATOM 888 N N . ASP A 1 107 ? -7.563 -0.302 -5.583 1.00 84.44 107 ASP A N 1
ATOM 889 C CA . ASP A 1 107 ? -6.482 -0.781 -6.437 1.00 84.44 107 ASP A CA 1
ATOM 890 C C . ASP A 1 107 ? -5.119 -0.427 -5.819 1.00 84.44 107 ASP A C 1
ATOM 892 O O . ASP A 1 107 ? -4.958 0.589 -5.131 1.00 84.44 107 ASP A O 1
ATOM 896 N N . PHE A 1 108 ? -4.116 -1.274 -6.048 1.00 82.88 108 PHE A N 1
ATOM 897 C CA . PHE A 1 108 ? -2.784 -1.136 -5.449 1.00 82.88 108 PHE A CA 1
ATOM 898 C C . PHE A 1 108 ? -2.132 0.209 -5.808 1.00 82.88 108 PHE A C 1
ATOM 900 O O . PHE A 1 108 ? -1.561 0.895 -4.957 1.00 82.88 108 PHE A O 1
ATOM 907 N N . GLU A 1 109 ? -2.292 0.631 -7.060 1.00 82.31 109 GLU A N 1
ATOM 908 C CA . GLU A 1 109 ? -1.761 1.862 -7.640 1.00 82.31 109 GLU A CA 1
ATOM 909 C C . GLU A 1 109 ? -2.305 3.116 -6.954 1.00 82.31 109 GLU A C 1
ATOM 911 O O . GLU A 1 109 ? -1.609 4.129 -6.864 1.00 82.31 109 GLU A O 1
ATOM 916 N N . GLU A 1 110 ? -3.540 3.077 -6.449 1.00 84.50 110 GLU A N 1
ATOM 917 C CA . GLU A 1 110 ? -4.132 4.225 -5.764 1.00 84.50 110 GLU A CA 1
ATOM 918 C C . GLU A 1 110 ? -3.420 4.532 -4.447 1.00 84.50 110 GLU A C 1
ATOM 920 O O . GLU A 1 110 ? -3.321 5.704 -4.060 1.00 84.50 110 GLU A O 1
ATOM 925 N N . VAL A 1 111 ? -2.922 3.485 -3.787 1.00 89.38 111 VAL A N 1
ATOM 926 C CA . VAL A 1 111 ? -2.295 3.546 -2.465 1.00 89.38 111 VAL A CA 1
ATOM 927 C C . VAL A 1 111 ? -0.822 3.926 -2.563 1.00 89.38 111 VAL A C 1
ATOM 929 O O . VAL A 1 111 ? -0.264 4.535 -1.645 1.00 89.38 111 VAL A O 1
ATOM 932 N N . LEU A 1 112 ? -0.185 3.634 -3.695 1.00 87.56 112 LEU A N 1
ATOM 933 C CA . LEU A 1 112 ? 1.199 4.008 -3.922 1.00 87.56 112 LEU A CA 1
ATOM 934 C C . LEU A 1 112 ? 1.388 5.537 -4.018 1.00 87.56 112 LEU A C 1
ATOM 936 O O . LEU A 1 112 ? 0.562 6.258 -4.588 1.00 87.56 112 LEU A O 1
ATOM 940 N N . PRO A 1 113 ? 2.510 6.064 -3.496 1.00 83.88 113 PRO A N 1
ATOM 941 C CA . PRO A 1 113 ? 2.924 7.445 -3.707 1.00 83.88 113 PRO A CA 1
ATOM 942 C C . PRO A 1 113 ? 3.001 7.834 -5.189 1.00 83.88 113 PRO A C 1
ATOM 944 O O . PRO A 1 113 ? 3.348 7.022 -6.044 1.00 83.88 113 PRO A O 1
ATOM 947 N N . SER A 1 114 ? 2.749 9.113 -5.487 1.00 78.25 114 SER A N 1
ATOM 948 C CA . SER A 1 114 ? 2.685 9.652 -6.857 1.00 78.25 114 SER A CA 1
ATOM 949 C C . SER A 1 114 ? 3.906 9.329 -7.719 1.00 78.25 114 SER A C 1
ATOM 951 O O . SER A 1 114 ? 3.743 9.000 -8.888 1.00 78.25 114 SER A O 1
ATOM 953 N N . ARG A 1 115 ? 5.119 9.309 -7.149 1.00 74.31 115 ARG A N 1
ATOM 954 C CA . ARG A 1 115 ? 6.342 8.941 -7.890 1.00 74.31 115 ARG A CA 1
ATOM 955 C C . ARG A 1 115 ? 6.297 7.544 -8.529 1.00 74.31 115 ARG A C 1
ATOM 957 O O . ARG A 1 115 ? 7.019 7.323 -9.491 1.00 74.31 115 ARG A O 1
ATOM 964 N N . TYR A 1 116 ? 5.459 6.631 -8.029 1.00 71.44 116 TYR A N 1
ATOM 965 C CA . TYR A 1 116 ? 5.247 5.313 -8.636 1.00 71.44 116 TYR A CA 1
ATOM 966 C C . TYR A 1 116 ? 4.102 5.299 -9.651 1.00 71.44 116 TYR A C 1
ATOM 968 O O . TYR A 1 116 ? 4.103 4.465 -10.548 1.00 71.44 116 TYR A O 1
ATOM 976 N N . LYS A 1 117 ? 3.149 6.236 -9.564 1.00 63.78 117 LYS A N 1
ATOM 977 C CA . LYS A 1 117 ? 2.042 6.349 -10.533 1.00 63.78 117 LYS A CA 1
ATOM 978 C C . LYS A 1 117 ? 2.568 6.665 -11.936 1.00 63.78 117 LYS A C 1
ATOM 980 O O . LYS A 1 117 ? 2.077 6.133 -12.925 1.00 63.78 117 LYS A O 1
ATOM 985 N N . HIS A 1 118 ? 3.658 7.426 -12.006 1.00 53.16 118 HIS A N 1
ATOM 986 C CA . HIS A 1 118 ? 4.325 7.777 -13.260 1.00 53.16 118 HIS A CA 1
ATOM 987 C C . HIS A 1 118 ? 5.198 6.657 -13.857 1.00 53.1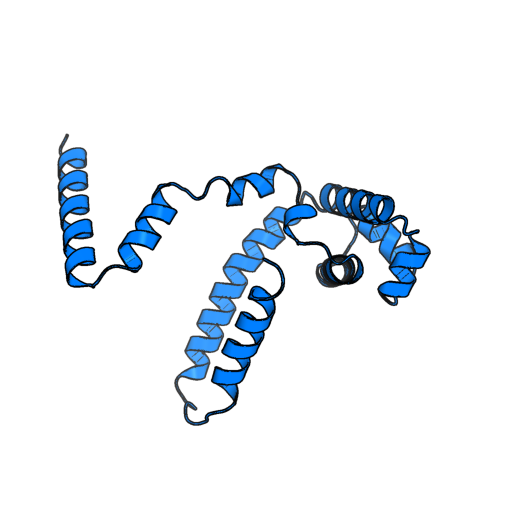6 118 HIS A C 1
ATOM 989 O O . HIS A 1 118 ? 5.672 6.811 -14.982 1.00 53.16 118 HIS A O 1
ATOM 995 N N . LEU A 1 119 ? 5.404 5.532 -13.153 1.00 53.00 119 LEU A N 1
ATOM 996 C CA . LEU A 1 119 ? 6.039 4.343 -13.742 1.00 53.00 119 LEU A CA 1
ATOM 997 C C . LEU A 1 119 ? 5.108 3.656 -14.755 1.00 53.00 119 LEU A C 1
ATOM 999 O O . LEU A 1 119 ? 5.599 3.093 -15.724 1.00 53.00 119 LEU A O 1
ATOM 1003 N N . ASN A 1 120 ? 3.784 3.773 -14.578 1.00 43.91 120 ASN A N 1
ATOM 1004 C CA . ASN A 1 120 ? 2.786 3.304 -15.548 1.00 43.91 120 ASN A CA 1
ATOM 1005 C C . ASN A 1 120 ? 2.488 4.336 -16.653 1.00 43.91 120 ASN A C 1
ATOM 1007 O O . ASN A 1 120 ? 2.143 3.953 -17.767 1.00 43.91 120 ASN A O 1
ATOM 1011 N N . GLU A 1 121 ? 2.632 5.640 -16.383 1.00 47.19 121 GLU A N 1
ATOM 1012 C CA . GLU A 1 121 ? 2.399 6.690 -17.395 1.00 47.19 121 GLU A CA 1
ATOM 1013 C C . GLU A 1 121 ? 3.589 6.876 -18.342 1.00 47.19 121 GLU A C 1
ATOM 1015 O O . GLU A 1 121 ? 3.399 7.171 -19.520 1.00 47.19 121 GLU A O 1
ATOM 1020 N N . LYS A 1 122 ? 4.819 6.612 -17.882 1.00 45.66 122 LYS A N 1
ATOM 1021 C CA . LYS A 1 122 ? 5.918 6.268 -18.787 1.00 45.66 122 LYS A CA 1
ATOM 1022 C C . LYS A 1 122 ? 5.823 4.788 -19.152 1.00 45.66 122 LYS A C 1
ATOM 1024 O O . LYS A 1 122 ? 6.759 4.034 -18.908 1.00 45.66 122 LYS A O 1
ATOM 1029 N N . LYS A 1 123 ? 4.754 4.380 -19.841 1.00 50.62 123 LYS A N 1
ATOM 1030 C CA . LYS A 1 123 ? 4.941 3.335 -20.851 1.00 50.62 123 LYS A CA 1
ATOM 1031 C C . LYS A 1 123 ? 6.024 3.900 -21.763 1.00 50.62 123 LYS A C 1
ATOM 1033 O O . LYS A 1 123 ? 5.812 4.913 -22.431 1.00 50.62 123 LYS A O 1
ATOM 1038 N N . ASN A 1 124 ? 7.247 3.391 -21.645 1.00 58.03 124 ASN A N 1
ATOM 1039 C CA . ASN A 1 124 ? 8.342 3.879 -22.461 1.00 58.03 124 ASN A CA 1
ATOM 1040 C C . ASN A 1 124 ? 7.857 3.707 -23.898 1.00 58.03 124 ASN A C 1
ATOM 1042 O O . ASN A 1 124 ? 7.414 2.617 -24.247 1.00 58.03 124 ASN A O 1
ATOM 1046 N N . LYS A 1 125 ? 7.875 4.752 -24.730 1.00 68.62 125 LYS A N 1
ATOM 1047 C CA . LYS A 1 125 ? 7.421 4.629 -26.128 1.00 68.62 125 LYS A CA 1
ATOM 1048 C C . LYS A 1 125 ? 8.105 3.444 -26.829 1.00 68.62 125 LYS A C 1
ATOM 1050 O O . LYS A 1 125 ? 7.528 2.808 -27.697 1.00 68.62 125 LYS A O 1
ATOM 1055 N N . LYS A 1 126 ? 9.317 3.111 -26.374 1.00 74.88 126 LYS A N 1
ATOM 1056 C CA . LYS A 1 126 ? 10.038 1.881 -26.695 1.00 74.88 126 LYS A CA 1
ATOM 1057 C C . LYS A 1 126 ? 9.247 0.598 -26.384 1.00 74.88 126 LYS A C 1
ATOM 1059 O O . LYS A 1 126 ? 9.155 -0.250 -27.256 1.00 74.88 126 LYS A O 1
ATOM 1064 N N . ASP A 1 127 ? 8.706 0.450 -25.182 1.00 71.19 127 ASP A N 1
ATOM 1065 C CA . ASP A 1 127 ? 8.018 -0.763 -24.721 1.00 71.19 127 ASP A CA 1
ATOM 1066 C C . ASP A 1 127 ? 6.663 -0.944 -25.422 1.00 71.19 127 ASP A C 1
ATOM 1068 O O . ASP A 1 127 ? 6.269 -2.063 -25.730 1.00 71.19 127 ASP A O 1
ATOM 1072 N N . GLU A 1 128 ? 5.975 0.157 -25.742 1.00 73.94 128 GLU A N 1
ATOM 1073 C CA . GLU A 1 128 ? 4.759 0.131 -26.566 1.00 73.94 128 GLU A CA 1
ATOM 1074 C C . GLU A 1 128 ? 5.058 -0.329 -27.998 1.00 73.94 128 GLU A C 1
ATOM 1076 O O . GLU A 1 128 ? 4.401 -1.235 -28.504 1.00 73.94 128 GLU A O 1
ATOM 1081 N N . VAL A 1 129 ? 6.110 0.219 -28.613 1.00 82.06 129 VAL A N 1
ATOM 1082 C CA . VAL A 1 129 ? 6.554 -0.189 -29.954 1.00 82.06 129 VAL A CA 1
ATOM 1083 C C . VAL A 1 129 ? 7.026 -1.647 -29.970 1.00 82.06 129 VAL A C 1
ATOM 1085 O O . VAL A 1 129 ? 6.707 -2.373 -30.906 1.00 82.06 129 VAL A O 1
ATOM 1088 N N . ILE A 1 130 ? 7.754 -2.107 -28.945 1.00 85.44 130 ILE A N 1
ATOM 1089 C CA . ILE A 1 130 ? 8.169 -3.516 -28.826 1.00 85.44 130 ILE A CA 1
ATOM 1090 C C . ILE A 1 130 ? 6.943 -4.425 -28.757 1.00 85.44 130 ILE A C 1
ATOM 1092 O O . ILE A 1 130 ? 6.868 -5.393 -29.510 1.00 85.44 130 ILE A O 1
ATOM 1096 N N . TYR A 1 131 ? 5.963 -4.081 -27.920 1.00 77.62 131 TYR A N 1
ATOM 1097 C CA . TYR A 1 131 ? 4.729 -4.849 -27.801 1.00 77.62 131 TYR A CA 1
ATOM 1098 C C . TYR A 1 131 ? 3.974 -4.935 -29.134 1.00 77.62 131 TYR A C 1
ATOM 1100 O O . TYR A 1 131 ? 3.550 -6.018 -29.529 1.00 77.62 131 TYR A O 1
ATOM 1108 N N . GLU A 1 132 ? 3.841 -3.821 -29.863 1.00 85.69 132 GLU A N 1
ATOM 1109 C CA . GLU A 1 132 ? 3.218 -3.812 -31.192 1.00 85.69 132 GLU A CA 1
ATOM 1110 C C . GLU A 1 132 ? 3.956 -4.711 -32.189 1.00 85.69 132 GLU A C 1
ATOM 1112 O O . GLU A 1 132 ? 3.312 -5.444 -32.942 1.00 85.69 132 GLU A O 1
ATOM 1117 N N . ILE A 1 133 ? 5.294 -4.698 -32.176 1.00 87.62 133 ILE A N 1
ATOM 1118 C CA . ILE A 1 133 ? 6.110 -5.570 -33.029 1.00 87.62 133 ILE A CA 1
ATOM 1119 C C . ILE A 1 133 ? 5.850 -7.037 -32.681 1.00 87.62 133 ILE A C 1
ATOM 1121 O O . ILE A 1 133 ? 5.622 -7.834 -33.585 1.00 87.62 133 ILE A O 1
ATOM 1125 N N . GLU A 1 134 ? 5.813 -7.397 -31.400 1.00 85.81 134 GLU A N 1
ATOM 1126 C CA . GLU A 1 134 ? 5.581 -8.776 -30.949 1.00 85.81 134 GLU A CA 1
ATOM 1127 C C . GLU A 1 134 ? 4.210 -9.338 -31.364 1.00 85.81 134 GLU A C 1
ATOM 1129 O O . GLU A 1 134 ? 4.070 -10.551 -31.517 1.00 85.81 134 GLU A O 1
ATOM 1134 N N . GLN A 1 135 ? 3.209 -8.481 -31.605 1.00 84.31 135 GLN A N 1
ATOM 1135 C CA . GLN A 1 135 ? 1.897 -8.905 -32.117 1.00 84.31 135 GLN A CA 1
ATOM 1136 C C . GLN A 1 135 ? 1.870 -9.138 -33.640 1.00 84.31 135 GLN A C 1
ATOM 1138 O O . GLN A 1 135 ? 0.873 -9.632 -34.175 1.00 84.31 135 GLN A O 1
ATOM 1143 N N . LEU A 1 136 ? 2.928 -8.779 -34.375 1.00 88.06 136 LEU A N 1
ATOM 1144 C CA . LEU A 1 136 ? 2.992 -8.978 -35.823 1.00 88.06 136 LEU A CA 1
ATOM 1145 C C . LEU A 1 136 ? 3.342 -10.431 -36.189 1.00 88.06 136 LEU A C 1
ATOM 1147 O O . LEU A 1 136 ? 3.977 -11.136 -35.413 1.00 88.06 136 LEU A O 1
ATOM 1151 N N . PRO A 1 137 ? 3.025 -10.885 -37.414 1.00 92.62 137 PRO A N 1
ATOM 1152 C CA . PRO A 1 137 ? 3.571 -12.128 -37.951 1.00 92.62 137 PRO A CA 1
ATOM 1153 C C . PRO A 1 137 ? 5.105 -12.123 -37.960 1.00 92.62 137 PRO A C 1
ATOM 1155 O O . PRO A 1 137 ? 5.716 -11.103 -38.283 1.00 92.62 137 PRO A O 1
ATOM 1158 N N . GLU A 1 138 ? 5.723 -13.277 -37.702 1.00 87.31 138 GLU A N 1
ATOM 1159 C CA . GLU A 1 138 ? 7.181 -13.449 -37.571 1.00 87.31 138 GLU A CA 1
ATOM 1160 C C . GLU A 1 138 ? 7.977 -12.863 -38.755 1.00 87.31 138 GLU A C 1
ATOM 1162 O O . GLU A 1 138 ? 9.012 -12.221 -38.574 1.00 87.31 138 GLU A O 1
ATOM 1167 N N . SER A 1 139 ? 7.441 -12.976 -39.977 1.00 86.69 139 SER A N 1
ATOM 1168 C CA . SER A 1 139 ? 8.040 -12.388 -41.183 1.00 86.69 139 SER A CA 1
ATOM 1169 C C . SER A 1 139 ? 8.130 -10.858 -41.141 1.00 86.69 139 SER A C 1
ATOM 1171 O O . SER A 1 139 ? 9.100 -10.283 -41.634 1.00 86.69 139 SER A O 1
ATOM 1173 N N . LYS A 1 140 ? 7.144 -10.188 -40.534 1.00 87.31 140 LYS A N 1
ATOM 1174 C CA . LYS A 1 140 ? 7.117 -8.729 -40.364 1.00 87.31 140 LYS A CA 1
ATOM 1175 C C . LYS A 1 140 ? 7.958 -8.284 -39.173 1.00 87.31 140 LYS A C 1
ATOM 1177 O O . LYS A 1 140 ? 8.606 -7.247 -39.266 1.00 87.31 140 LYS A O 1
ATOM 1182 N N . GLN A 1 141 ? 8.000 -9.073 -38.099 1.00 89.69 141 GLN A N 1
ATOM 1183 C CA . GLN A 1 141 ? 8.889 -8.810 -36.961 1.00 89.69 141 GLN A CA 1
ATOM 1184 C C . GLN A 1 141 ? 10.347 -8.776 -37.408 1.00 89.69 141 GLN A C 1
ATOM 1186 O O . GLN A 1 141 ? 11.060 -7.809 -37.149 1.00 89.69 141 GLN A O 1
ATOM 1191 N N . LYS A 1 142 ? 10.760 -9.810 -38.151 1.00 90.88 142 LYS A N 1
ATOM 1192 C CA . LYS A 1 142 ? 12.117 -9.934 -38.679 1.00 90.88 142 LYS A CA 1
ATOM 1193 C C . LYS A 1 142 ? 12.523 -8.712 -39.505 1.00 90.88 142 LYS A C 1
ATOM 1195 O O . LYS A 1 142 ? 13.577 -8.139 -39.266 1.00 90.88 142 LYS A O 1
ATOM 1200 N N . PHE A 1 143 ? 11.649 -8.260 -40.404 1.00 92.88 143 PHE A N 1
ATOM 1201 C CA . PHE A 1 143 ? 11.893 -7.063 -41.211 1.00 92.88 143 PHE A CA 1
ATOM 1202 C C . PHE A 1 143 ? 12.145 -5.804 -40.362 1.00 92.88 143 PHE A C 1
ATOM 1204 O O . PHE A 1 143 ? 13.060 -5.028 -40.654 1.00 92.88 143 PHE A O 1
ATOM 1211 N N . VAL A 1 144 ? 11.351 -5.600 -39.305 1.00 93.50 144 VAL A N 1
ATOM 1212 C CA . VAL A 1 144 ? 11.500 -4.444 -38.409 1.00 93.50 144 VAL A CA 1
ATOM 1213 C C . VAL A 1 144 ? 12.834 -4.502 -37.662 1.00 93.50 144 VAL A C 1
ATOM 1215 O O . VAL A 1 144 ? 13.546 -3.497 -37.614 1.00 93.50 144 VAL A O 1
ATOM 1218 N N . TRP A 1 145 ? 13.209 -5.670 -37.136 1.00 93.06 145 TRP A N 1
ATOM 1219 C CA . TRP A 1 145 ? 14.471 -5.844 -36.413 1.00 93.06 145 TRP A CA 1
ATOM 1220 C C . TRP A 1 145 ? 15.703 -5.701 -37.305 1.00 93.06 145 TRP A C 1
ATOM 1222 O O . TRP A 1 145 ? 16.646 -5.011 -36.917 1.00 93.06 145 TRP A O 1
ATOM 1232 N N . ASP A 1 146 ? 15.670 -6.266 -38.513 1.00 94.94 146 ASP A N 1
ATOM 1233 C CA . ASP A 1 146 ? 16.754 -6.139 -39.491 1.00 94.94 146 ASP A CA 1
ATOM 1234 C C . ASP A 1 146 ? 16.983 -4.660 -39.850 1.00 94.94 146 ASP A C 1
ATOM 1236 O O . ASP A 1 146 ? 18.110 -4.162 -39.828 1.00 94.94 146 ASP A O 1
ATOM 1240 N N . THR A 1 147 ? 15.897 -3.919 -40.087 1.00 94.88 147 THR A N 1
ATOM 1241 C CA . THR A 1 147 ? 15.953 -2.479 -40.385 1.00 94.88 147 THR A CA 1
ATOM 1242 C C . THR A 1 147 ? 16.511 -1.674 -39.209 1.00 94.88 147 THR A C 1
ATOM 1244 O O . THR A 1 147 ? 17.355 -0.793 -39.394 1.00 94.88 147 THR A O 1
ATOM 1247 N N . ALA A 1 148 ? 16.065 -1.979 -37.987 1.00 93.75 148 ALA A N 1
ATOM 1248 C CA . ALA A 1 148 ? 16.549 -1.321 -36.779 1.00 93.75 148 ALA A CA 1
ATOM 1249 C C . ALA A 1 148 ? 18.046 -1.582 -36.545 1.00 93.75 148 ALA A C 1
ATOM 1251 O O . ALA A 1 148 ? 18.773 -0.653 -36.192 1.00 93.75 148 ALA A O 1
ATOM 1252 N N . SER A 1 149 ? 18.519 -2.809 -36.792 1.00 94.75 149 SER A N 1
ATOM 1253 C CA . SER A 1 149 ? 19.939 -3.163 -36.672 1.00 94.75 149 SER A CA 1
ATOM 1254 C C . SER A 1 149 ? 20.802 -2.331 -37.616 1.00 94.75 149 SER A C 1
ATOM 1256 O O . SER A 1 149 ? 21.762 -1.708 -37.172 1.00 94.75 149 SER A O 1
ATOM 1258 N N . VAL A 1 150 ? 20.410 -2.227 -38.890 1.00 95.94 150 VAL A N 1
ATOM 1259 C CA . VAL A 1 150 ? 21.141 -1.431 -39.890 1.00 95.94 150 VAL A CA 1
ATOM 1260 C C . VAL A 1 150 ? 21.243 0.038 -39.473 1.00 95.94 150 VAL A C 1
ATOM 1262 O O . VAL A 1 150 ? 22.311 0.645 -39.572 1.00 95.94 150 VAL A O 1
ATOM 1265 N N . ALA A 1 151 ? 20.149 0.620 -38.975 1.00 94.69 151 ALA A N 1
ATOM 1266 C CA . ALA A 1 151 ? 20.148 2.003 -38.504 1.00 94.69 151 ALA A CA 1
ATOM 1267 C C . ALA A 1 151 ? 21.088 2.208 -37.303 1.00 94.69 151 ALA A C 1
ATOM 1269 O O . ALA A 1 151 ? 21.800 3.211 -37.235 1.00 94.69 151 ALA A O 1
ATOM 1270 N N . VAL A 1 152 ? 21.117 1.252 -36.370 1.00 94.12 152 VAL A N 1
ATOM 1271 C CA . VAL A 1 152 ? 22.018 1.279 -35.209 1.00 94.12 152 VAL A CA 1
ATOM 1272 C C . VAL A 1 152 ? 23.479 1.169 -35.642 1.00 94.12 152 VAL A C 1
ATOM 1274 O O . VAL A 1 152 ? 24.317 1.919 -35.139 1.00 94.12 152 VAL A O 1
ATOM 1277 N N . ASP A 1 153 ? 23.786 0.276 -36.578 1.00 95.94 153 ASP A N 1
ATOM 1278 C CA . ASP A 1 153 ? 25.147 0.074 -37.077 1.00 95.94 153 ASP A CA 1
ATOM 1279 C C . ASP A 1 153 ? 25.671 1.322 -37.796 1.00 95.94 153 ASP A C 1
ATOM 1281 O O . ASP A 1 153 ? 26.806 1.739 -37.564 1.00 95.94 153 ASP A O 1
ATOM 1285 N N . TYR A 1 154 ? 24.820 1.992 -38.579 1.00 94.75 154 TYR A N 1
ATOM 1286 C CA . TYR A 1 154 ? 25.156 3.272 -39.206 1.00 94.75 154 TYR A CA 1
ATOM 1287 C C . TYR A 1 154 ? 25.484 4.369 -38.181 1.00 94.75 154 TYR A C 1
ATOM 1289 O O . TYR A 1 154 ? 26.430 5.130 -38.374 1.00 94.75 154 TYR A O 1
ATOM 1297 N N . ILE A 1 155 ? 24.725 4.453 -37.083 1.00 94.62 155 ILE A N 1
ATOM 1298 C CA . ILE A 1 155 ? 24.974 5.441 -36.023 1.00 94.62 155 ILE A CA 1
ATOM 1299 C C . ILE A 1 155 ? 26.295 5.154 -35.304 1.00 94.62 155 ILE A C 1
ATOM 1301 O O . ILE A 1 155 ? 27.028 6.090 -35.011 1.00 94.62 155 ILE A O 1
ATOM 1305 N N . LYS A 1 156 ? 26.614 3.882 -35.035 1.00 90.94 156 LYS A N 1
ATOM 1306 C CA . LYS A 1 156 ? 27.866 3.481 -34.366 1.00 90.94 156 LYS A CA 1
ATOM 1307 C C . LYS A 1 156 ? 29.117 3.709 -35.214 1.00 90.94 156 LYS A C 1
ATOM 1309 O O . LYS A 1 156 ? 30.209 3.785 -34.662 1.00 90.94 156 LYS A O 1
ATOM 1314 N N . ALA A 1 157 ? 28.968 3.740 -36.536 1.00 87.12 157 ALA A N 1
ATOM 1315 C CA . ALA A 1 157 ? 30.066 3.959 -37.471 1.00 87.12 157 ALA A CA 1
ATOM 1316 C C . ALA A 1 157 ? 30.439 5.447 -37.649 1.00 87.12 157 ALA A C 1
ATOM 1318 O O . ALA A 1 157 ? 31.413 5.739 -38.345 1.00 87.12 157 ALA A O 1
ATOM 1319 N N . LYS A 1 158 ? 29.672 6.372 -37.055 1.00 67.69 158 LYS A N 1
ATOM 1320 C CA . LYS A 1 158 ? 29.993 7.803 -36.951 1.00 67.69 158 LYS A CA 1
ATOM 1321 C C . LYS A 1 158 ? 30.663 8.121 -35.622 1.00 67.69 158 LYS A C 1
ATOM 1323 O O . LYS A 1 158 ? 31.549 9.002 -35.648 1.00 67.69 158 LYS A O 1
#

pLDDT: mean 74.29, std 22.6, range [26.58, 98.0]

InterPro domains:
  IPR001387 Cro/C1-type, helix-turn-helix domain [PF01381] (59-108)
  IPR001387 Cro/C1-type, helix-turn-helix domain [PS50943] (59-111)
  IPR001387 Cro/C1-type, helix-turn-helix domain [SM00530] (58-111)
  IPR001387 Cro/C1-type, helix-turn-helix domain [cd00093] (56-111)
  IPR010982 Lambda repressor-like, DNA-binding domain superfamily [G3DSA:1.10.260.40] (55-156)
  IPR010982 Lambda repressor-like, DNA-binding domain superfamily [SSF47413] (49-112)

Foldseek 3Di:
DQDVVVVVVVVVVVVVPPDDDDPPPCVCCVCVVVVVVCVVVVVVVVVCLVPQLQLLCLLVVLCVVVVHDLVRLCVLLVHDSVQNVCSSRSNDDPVSSVSSCVSSVHDPLSSDDPVVVVVVVPPPVVVVVVVVLVPDPPVSNVVVVVVVVVVVVVVVVD

Secondary structure (DSSP, 8-state):
--SHHHHHHHHHHHHHHSS---TTTHHHHHHHHHHHHHHHHHHHHHHHGGGHHHHHHHHHHHHHHTT--HHHHHHHHTS-HHHHHHHHTT---HHHHHHHHHHHT--HHHHS-HHHHHHHH---HHHHHHHHHHTS-HHHHHHHHHHHHHHHHHHHT-

Radius of gyration: 22.02 Å; chains: 1; bounding box: 46×45×58 Å

Organism: NCBI:txid853